Protein AF-A0A843YIN2-F1 (afdb_monomer)

Radius of gyration: 14.7 Å; Cα contacts (8 Å, |Δi|>4): 104; chains: 1; bounding box: 33×26×40 Å

Mean predicted aligned error: 3.96 Å

Foldseek 3Di:
DPVVLLVVLCVVQNDVGSVVLVVVLLVLLLVLLVVLVVCVVVVVLVVNLVSLCVNLVSCVNNVVVVLNVLSVQLNVCSVVVPNVSNVVSSVVSSVVSVVVSVVVVVVVVPPD

Structure (mmCIF, N/CA/C/O backbone):
data_AF-A0A843YIN2-F1
#
_entry.id   AF-A0A843YIN2-F1
#
loop_
_atom_site.group_PDB
_atom_site.id
_atom_site.type_symbol
_atom_site.label_atom_id
_atom_site.label_alt_id
_atom_site.label_comp_id
_atom_site.label_asym_id
_atom_site.label_entity_id
_atom_site.label_seq_id
_atom_site.pdbx_PDB_ins_code
_atom_site.Cartn_x
_atom_site.Cartn_y
_atom_site.Cartn_z
_atom_site.occupancy
_atom_site.B_iso_or_equiv
_atom_site.auth_seq_id
_atom_site.auth_comp_id
_atom_site.auth_asym_id
_atom_site.auth_atom_id
_atom_site.pdbx_PDB_model_num
ATOM 1 N N . MET A 1 1 ? -12.429 2.035 2.504 1.00 80.88 1 MET A N 1
ATOM 2 C CA . MET A 1 1 ? -12.288 1.385 3.814 1.00 80.88 1 MET A CA 1
ATOM 3 C C . MET A 1 1 ? -13.163 0.149 3.785 1.00 80.88 1 MET A C 1
ATOM 5 O O . MET A 1 1 ? -14.244 0.227 3.209 1.00 80.88 1 MET A O 1
ATOM 9 N N . ASP A 1 2 ? -12.678 -0.957 4.325 1.00 87.88 2 ASP A N 1
ATOM 10 C CA . ASP A 1 2 ? -13.436 -2.175 4.584 1.00 87.88 2 ASP A CA 1
ATOM 11 C C . ASP A 1 2 ? -14.010 -2.076 6.011 1.00 87.88 2 ASP A C 1
ATOM 13 O O . ASP A 1 2 ? -13.237 -2.085 6.974 1.00 87.88 2 ASP A O 1
ATOM 17 N N . PRO A 1 3 ? -15.333 -1.882 6.159 1.00 83.12 3 PRO A N 1
ATOM 18 C CA . PRO A 1 3 ? -15.962 -1.677 7.460 1.00 83.12 3 PRO A CA 1
ATOM 19 C C . PRO A 1 3 ? -15.917 -2.925 8.345 1.00 83.12 3 PRO A C 1
ATOM 21 O O . PRO A 1 3 ? -15.929 -2.782 9.567 1.00 83.12 3 PRO A O 1
ATOM 24 N N . ASP A 1 4 ? -15.819 -4.121 7.760 1.00 88.94 4 ASP A N 1
ATOM 25 C CA . ASP A 1 4 ? -15.765 -5.371 8.517 1.00 88.94 4 ASP A CA 1
ATOM 26 C C . ASP A 1 4 ? -14.401 -5.495 9.203 1.00 88.94 4 ASP A C 1
ATOM 28 O O . ASP A 1 4 ? -14.329 -5.728 10.406 1.00 88.94 4 ASP A O 1
ATOM 32 N N . LYS A 1 5 ? -13.314 -5.188 8.479 1.00 87.69 5 LYS A N 1
ATOM 33 C CA . LYS A 1 5 ? -11.953 -5.143 9.046 1.00 87.69 5 LYS A CA 1
ATOM 34 C C . LYS A 1 5 ? -11.812 -4.154 10.190 1.00 87.69 5 LYS A C 1
ATOM 36 O O . LYS A 1 5 ? -11.136 -4.441 11.175 1.00 87.69 5 LYS A O 1
ATOM 41 N N . LEU A 1 6 ? -12.429 -2.986 10.045 1.00 86.06 6 LEU A N 1
ATOM 42 C CA . LEU A 1 6 ? -12.415 -1.987 11.100 1.00 86.06 6 LEU A CA 1
ATOM 43 C C . LEU A 1 6 ? -13.235 -2.482 12.297 1.00 86.06 6 LEU A C 1
ATOM 45 O O . LEU A 1 6 ? -12.765 -2.425 13.424 1.00 86.06 6 LEU A O 1
ATOM 49 N N . SER A 1 7 ? -14.417 -3.045 12.056 1.00 88.44 7 SER A N 1
ATOM 50 C CA . SER A 1 7 ? -15.270 -3.586 13.117 1.00 88.44 7 SER A CA 1
ATOM 51 C C . SER A 1 7 ? -14.583 -4.708 13.901 1.00 88.44 7 SER A C 1
ATOM 53 O O . SER A 1 7 ? -14.625 -4.698 15.129 1.00 88.44 7 SER A O 1
ATOM 55 N N . ASP A 1 8 ? -13.887 -5.624 13.223 1.00 91.19 8 ASP A N 1
ATOM 56 C CA . ASP A 1 8 ? -13.073 -6.668 13.856 1.00 91.19 8 ASP A CA 1
ATOM 57 C C . ASP A 1 8 ? -11.992 -6.062 14.764 1.00 91.19 8 ASP A C 1
ATOM 59 O O . ASP A 1 8 ? -11.869 -6.451 15.925 1.00 91.19 8 ASP A O 1
ATOM 63 N N . LEU A 1 9 ? -11.272 -5.043 14.279 1.00 89.31 9 LEU A N 1
ATOM 64 C CA . LEU A 1 9 ? -10.243 -4.346 15.055 1.00 89.31 9 LEU A CA 1
ATOM 65 C C . LEU A 1 9 ? -10.814 -3.705 16.333 1.00 89.31 9 LEU A C 1
ATOM 67 O O . LEU A 1 9 ? -10.226 -3.833 17.409 1.00 89.31 9 LEU A O 1
ATOM 71 N N . TYR A 1 10 ? -11.970 -3.042 16.227 1.00 89.88 10 TYR A N 1
ATOM 72 C CA . TYR A 1 10 ? -12.665 -2.436 17.369 1.00 89.88 10 TYR A CA 1
ATOM 73 C C . TYR A 1 10 ? -13.205 -3.485 18.349 1.00 89.88 10 TYR A C 1
ATOM 75 O O . TYR A 1 10 ? -13.152 -3.269 19.561 1.00 89.88 10 TYR A O 1
ATOM 83 N N . ASN A 1 11 ? -13.677 -4.630 17.854 1.00 92.38 11 ASN A N 1
ATOM 84 C CA . ASN A 1 11 ? -14.143 -5.735 18.693 1.00 92.38 11 ASN A CA 1
ATOM 85 C C . ASN A 1 11 ? -12.996 -6.391 19.478 1.00 92.38 11 ASN A C 1
ATOM 87 O O . ASN A 1 11 ? -13.186 -6.771 20.633 1.00 92.38 11 ASN A O 1
ATOM 91 N N . GLU A 1 12 ? -11.815 -6.526 18.871 1.00 91.81 12 GLU A N 1
ATOM 92 C CA . GLU A 1 12 ? -10.657 -7.176 19.495 1.00 91.81 12 GLU A CA 1
ATOM 93 C C . GLU A 1 12 ? -9.935 -6.280 20.510 1.00 91.81 12 GLU A C 1
ATOM 95 O O . GLU A 1 12 ? -9.517 -6.757 21.567 1.00 91.81 12 GLU A O 1
ATOM 100 N N . LEU A 1 13 ? -9.771 -4.992 20.199 1.00 90.81 13 LEU A N 1
ATOM 101 C CA . LEU A 1 13 ? -8.918 -4.078 20.973 1.00 90.81 13 LEU A CA 1
ATOM 102 C C . LEU A 1 13 ? -9.702 -3.085 21.839 1.00 90.81 13 LEU A C 1
ATOM 104 O O . LEU A 1 13 ? -9.112 -2.392 22.675 1.00 90.81 13 LEU A O 1
ATOM 108 N N . GLY A 1 14 ? -11.019 -3.003 21.646 1.00 91.56 14 GLY A N 1
ATOM 109 C CA . GLY A 1 14 ? -11.837 -1.916 22.166 1.00 91.56 14 GLY A CA 1
ATOM 110 C C . GLY A 1 14 ? -11.542 -0.586 21.467 1.00 91.56 14 GLY A C 1
ATOM 111 O O . GLY A 1 14 ? -10.563 -0.435 20.740 1.00 91.56 14 GLY A O 1
ATOM 112 N N . GLU A 1 15 ? -12.390 0.408 21.723 1.00 88.50 15 GLU A N 1
ATOM 113 C CA . GLU A 1 15 ? -12.367 1.717 21.052 1.00 88.50 15 GLU A CA 1
ATOM 114 C C . GLU A 1 15 ? -10.989 2.394 21.090 1.00 88.50 15 GLU A C 1
ATOM 116 O O . GLU A 1 15 ? -10.384 2.626 20.048 1.00 88.50 15 GLU A O 1
ATOM 121 N N . ARG A 1 16 ? -10.429 2.601 22.289 1.00 90.12 16 ARG A N 1
ATOM 122 C CA . A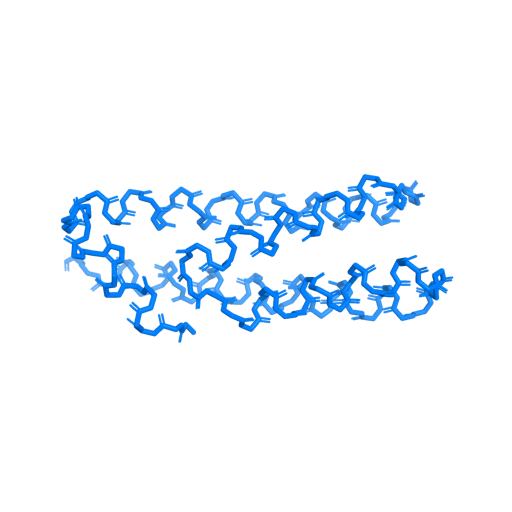RG A 1 16 ? -9.119 3.257 22.454 1.00 90.12 16 ARG A CA 1
ATOM 123 C C . ARG A 1 16 ? -7.966 2.487 21.810 1.00 90.12 16 ARG A C 1
ATOM 125 O O . ARG A 1 16 ? -7.031 3.097 21.305 1.00 90.12 16 ARG A O 1
ATOM 132 N N . GLY A 1 17 ? -8.002 1.156 21.880 1.00 91.12 17 GLY A N 1
ATOM 133 C CA . GLY A 1 17 ? -6.952 0.318 21.305 1.00 91.12 17 GLY A CA 1
ATOM 134 C C . GLY A 1 17 ? -6.994 0.330 19.778 1.00 91.12 17 GLY A C 1
ATOM 135 O O . GLY A 1 17 ? -5.952 0.414 19.132 1.00 91.12 17 GLY A O 1
ATOM 136 N N . ALA A 1 18 ? -8.195 0.301 19.202 1.00 90.69 18 ALA A N 1
ATOM 137 C CA . ALA A 1 18 ? -8.385 0.398 17.763 1.00 90.69 18 ALA A CA 1
ATOM 138 C C . ALA A 1 18 ? -8.004 1.784 17.224 1.00 90.69 18 ALA A C 1
ATOM 140 O O . ALA A 1 18 ? -7.304 1.857 16.216 1.00 90.69 18 ALA A O 1
ATOM 141 N N . GLU A 1 19 ? -8.380 2.867 17.910 1.00 89.62 19 GLU A N 1
ATOM 142 C CA . GLU A 1 19 ? -7.986 4.235 17.539 1.00 89.62 19 GLU A CA 1
ATOM 143 C C . GLU A 1 19 ? -6.463 4.419 17.504 1.00 89.62 19 GLU A C 1
ATOM 145 O O . GLU A 1 19 ? -5.936 4.946 16.523 1.00 89.62 19 GLU A O 1
ATOM 150 N N . ASP A 1 20 ? -5.742 3.939 18.524 1.00 91.44 20 ASP A N 1
ATOM 151 C CA . ASP A 1 20 ? -4.274 4.008 18.571 1.00 91.44 20 ASP A CA 1
ATOM 152 C C . ASP A 1 20 ? -3.633 3.255 17.393 1.00 91.44 20 ASP A C 1
ATOM 154 O O . ASP A 1 20 ? -2.752 3.778 16.702 1.00 91.44 20 ASP A O 1
ATOM 158 N N . VAL A 1 21 ? -4.135 2.051 17.094 1.00 92.00 21 VAL A N 1
ATOM 159 C CA . VAL A 1 21 ? -3.667 1.256 15.950 1.00 92.00 21 VAL A CA 1
ATOM 160 C C . VAL A 1 21 ? -3.940 1.964 14.626 1.00 92.00 21 VAL A C 1
ATOM 162 O O . VAL A 1 21 ? -3.057 1.991 13.766 1.00 92.00 21 VAL A O 1
ATOM 165 N N . VAL A 1 22 ? -5.129 2.543 14.449 1.00 91.62 22 VAL A N 1
ATOM 166 C CA . VAL A 1 22 ? -5.500 3.269 13.228 1.00 91.62 22 VAL A CA 1
ATOM 167 C C . VAL A 1 22 ? -4.615 4.499 13.040 1.00 91.62 22 VAL A C 1
ATOM 169 O O . VAL A 1 22 ? -4.044 4.666 11.961 1.00 91.62 22 VAL A O 1
ATOM 172 N N . CYS A 1 23 ? -4.432 5.314 14.082 1.00 91.38 23 CYS A N 1
ATOM 173 C CA . CYS A 1 23 ? -3.596 6.514 14.035 1.00 91.38 23 CYS A CA 1
ATOM 174 C C . CYS A 1 23 ? -2.151 6.169 13.650 1.00 91.38 23 CYS A C 1
ATOM 176 O O . CYS A 1 23 ? -1.621 6.664 12.650 1.00 91.38 23 CYS A O 1
ATOM 178 N N . ARG A 1 24 ? -1.550 5.207 14.359 1.00 93.12 24 ARG A N 1
ATOM 179 C CA . ARG A 1 24 ? -0.185 4.749 14.084 1.00 93.12 24 ARG A CA 1
ATOM 180 C C . ARG A 1 24 ? -0.044 4.151 12.681 1.00 93.12 24 ARG A C 1
ATOM 182 O O . ARG A 1 24 ? 0.975 4.354 12.020 1.00 93.12 24 ARG A O 1
ATOM 189 N N . ALA A 1 25 ? -1.037 3.390 12.219 1.00 94.12 25 ALA A N 1
ATOM 190 C CA . ALA A 1 25 ? -1.025 2.828 10.873 1.00 94.12 25 ALA A CA 1
ATOM 191 C C . ALA A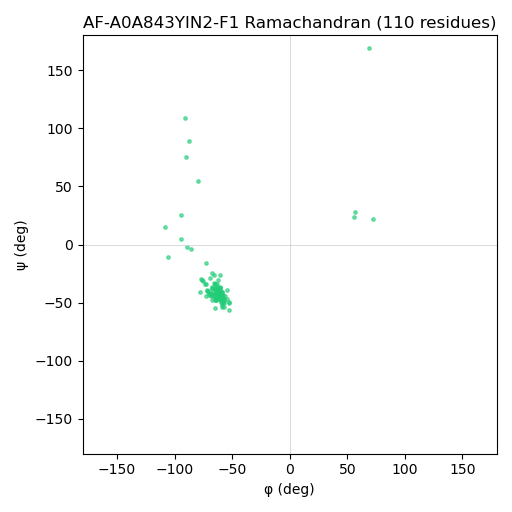 1 25 ? -1.041 3.935 9.809 1.00 94.12 25 ALA A C 1
ATOM 193 O O . ALA A 1 25 ? -0.269 3.866 8.855 1.00 94.12 25 ALA A O 1
ATOM 194 N N . ILE A 1 26 ? -1.859 4.973 9.985 1.00 93.25 26 ILE A N 1
ATOM 195 C CA . ILE A 1 26 ? -1.940 6.119 9.069 1.00 93.25 26 ILE A CA 1
ATOM 196 C C . ILE A 1 26 ? -0.611 6.879 9.002 1.00 93.25 26 ILE A C 1
ATOM 198 O O . ILE A 1 26 ? -0.124 7.156 7.901 1.00 93.25 26 ILE A O 1
ATOM 202 N N . GLU A 1 27 ? 0.007 7.164 10.148 1.00 93.50 27 GLU A N 1
ATOM 203 C CA . GLU A 1 27 ? 1.319 7.819 10.213 1.00 93.50 27 GLU A CA 1
ATOM 204 C C . GLU A 1 27 ? 2.389 7.008 9.469 1.00 93.50 27 GLU A C 1
ATOM 206 O O . GLU A 1 27 ? 3.117 7.533 8.620 1.00 93.50 27 GLU A O 1
ATOM 211 N N . GLU A 1 28 ? 2.443 5.699 9.721 1.00 95.75 28 GLU A N 1
ATOM 212 C CA . GLU A 1 28 ? 3.393 4.801 9.066 1.00 95.75 28 GLU A CA 1
ATOM 213 C C . GLU A 1 28 ? 3.138 4.707 7.547 1.00 95.75 28 GLU A C 1
ATOM 215 O O . GLU A 1 28 ? 4.087 4.691 6.755 1.00 95.75 28 GLU A O 1
ATOM 220 N N . LEU A 1 29 ? 1.872 4.690 7.108 1.00 96.06 29 LEU A N 1
ATOM 221 C CA . LEU A 1 29 ? 1.513 4.734 5.686 1.00 96.06 29 LEU A CA 1
ATOM 222 C C . LEU A 1 29 ? 2.014 6.029 5.029 1.00 96.06 29 LEU A C 1
ATOM 224 O O . LEU A 1 29 ? 2.624 5.962 3.959 1.00 96.06 29 LEU A O 1
ATOM 228 N N . ALA A 1 30 ? 1.828 7.189 5.670 1.00 94.75 30 ALA A N 1
ATOM 229 C CA . ALA A 1 30 ? 2.291 8.483 5.158 1.00 94.75 30 ALA A CA 1
ATOM 230 C C . ALA A 1 30 ? 3.816 8.508 4.950 1.00 94.75 30 ALA A C 1
ATOM 232 O O . ALA A 1 30 ? 4.316 8.870 3.874 1.00 94.75 30 ALA A O 1
ATOM 233 N N . VAL A 1 31 ? 4.566 8.046 5.957 1.00 95.81 31 VAL A N 1
ATOM 234 C CA . VAL A 1 31 ? 6.032 7.940 5.899 1.00 95.81 31 VAL A CA 1
ATOM 235 C C . VAL A 1 31 ? 6.462 7.028 4.749 1.00 95.81 31 VAL A C 1
ATOM 237 O O . VAL A 1 31 ? 7.382 7.353 3.989 1.00 95.81 31 VAL A O 1
ATOM 240 N N . ARG A 1 32 ? 5.781 5.894 4.569 1.00 96.62 32 ARG A N 1
ATOM 241 C CA . ARG A 1 32 ? 6.124 4.906 3.539 1.00 96.62 32 ARG A CA 1
ATOM 242 C C . ARG A 1 32 ? 5.792 5.342 2.124 1.00 96.62 32 ARG A C 1
ATOM 244 O O . ARG A 1 32 ? 6.551 4.993 1.219 1.00 96.62 32 ARG A O 1
ATOM 251 N N . LEU A 1 33 ? 4.720 6.101 1.913 1.00 97.19 33 LEU A N 1
ATOM 252 C CA . LEU A 1 33 ? 4.413 6.689 0.604 1.00 97.19 33 LEU A CA 1
ATOM 253 C C . LEU A 1 33 ? 5.550 7.614 0.153 1.00 97.19 33 LEU A C 1
ATOM 255 O O . LEU A 1 33 ? 6.110 7.423 -0.929 1.00 97.19 33 LEU A O 1
ATOM 259 N N . THR A 1 34 ? 5.974 8.516 1.041 1.00 96.44 34 THR A N 1
ATOM 260 C CA . THR A 1 34 ? 7.110 9.422 0.803 1.00 96.44 34 THR A CA 1
ATOM 261 C C . THR A 1 34 ? 8.404 8.639 0.560 1.00 96.44 34 THR A C 1
ATOM 263 O O . THR A 1 34 ? 9.209 8.964 -0.318 1.00 96.44 34 THR A O 1
ATOM 266 N N . HIS A 1 35 ? 8.614 7.557 1.315 1.00 97.88 35 HIS A N 1
ATOM 267 C CA . HIS A 1 35 ? 9.782 6.704 1.136 1.00 97.88 35 HIS A CA 1
ATOM 268 C C . HIS A 1 35 ? 9.796 5.997 -0.227 1.00 97.88 35 HIS A C 1
ATOM 270 O O . HIS A 1 35 ? 10.853 5.957 -0.859 1.00 97.88 35 HIS A O 1
ATOM 276 N N . CYS A 1 36 ? 8.653 5.488 -0.701 1.00 98.25 36 CYS A N 1
ATOM 277 C CA . CYS A 1 36 ? 8.545 4.847 -2.014 1.00 98.25 36 CYS A CA 1
ATOM 278 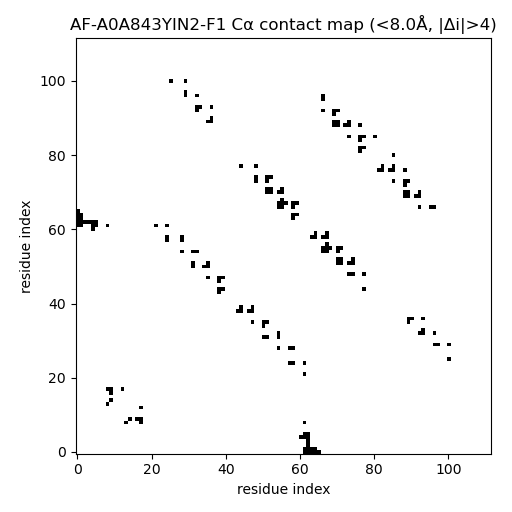C C . CYS A 1 36 ? 8.909 5.816 -3.144 1.00 98.25 36 CYS A C 1
ATOM 280 O O . CYS A 1 36 ? 9.681 5.454 -4.031 1.00 98.25 36 CYS A O 1
ATOM 282 N N . GLU A 1 37 ? 8.430 7.061 -3.087 1.00 97.56 37 GLU A N 1
ATOM 283 C CA . GLU A 1 37 ? 8.802 8.074 -4.079 1.00 97.56 37 GLU A CA 1
ATOM 284 C C . GLU A 1 37 ? 10.318 8.315 -4.096 1.00 97.56 37 GLU A C 1
ATOM 286 O O . GLU A 1 37 ? 10.948 8.343 -5.157 1.00 97.56 37 GLU A O 1
ATOM 291 N N . ARG A 1 38 ? 10.933 8.435 -2.912 1.00 98.38 38 ARG A N 1
ATOM 292 C CA . ARG A 1 38 ? 12.382 8.619 -2.801 1.00 98.38 38 ARG A CA 1
ATOM 293 C C . ARG A 1 38 ? 13.146 7.435 -3.390 1.00 98.38 38 ARG A C 1
ATOM 295 O O . ARG A 1 38 ? 14.097 7.662 -4.131 1.00 98.38 38 ARG A O 1
ATOM 302 N N . LEU A 1 39 ? 12.743 6.203 -3.088 1.00 98.56 39 LEU A N 1
ATOM 303 C CA . LEU A 1 39 ? 13.383 4.987 -3.606 1.00 98.56 39 LEU A CA 1
ATOM 304 C C . LEU A 1 39 ? 13.295 4.902 -5.133 1.00 98.56 39 LEU A C 1
ATOM 306 O O . LEU A 1 39 ? 14.298 4.616 -5.784 1.00 98.56 39 LEU A O 1
ATOM 310 N N . TRP A 1 40 ? 12.136 5.240 -5.701 1.00 98.00 40 TRP A N 1
ATOM 311 C CA . TRP A 1 40 ? 11.953 5.347 -7.148 1.00 98.00 40 TRP A CA 1
ATOM 312 C C . TRP A 1 40 ? 12.908 6.364 -7.778 1.00 98.00 40 TRP A C 1
ATOM 314 O O . TRP A 1 40 ? 13.629 6.031 -8.715 1.00 98.00 40 TRP A O 1
ATOM 324 N N . ARG A 1 41 ? 12.998 7.577 -7.215 1.00 97.50 41 ARG A N 1
ATOM 325 C CA . ARG A 1 41 ? 13.912 8.627 -7.708 1.00 97.50 41 ARG A CA 1
ATOM 326 C C . ARG A 1 41 ? 15.394 8.227 -7.650 1.00 97.50 41 ARG A C 1
ATOM 328 O O . ARG A 1 41 ? 16.181 8.748 -8.431 1.00 97.50 41 ARG A O 1
ATOM 335 N N . HIS A 1 42 ? 15.771 7.320 -6.747 1.00 98.19 42 HIS A N 1
ATOM 336 C CA . HIS A 1 42 ? 17.138 6.792 -6.621 1.00 98.19 42 HIS A CA 1
ATOM 337 C C . HIS A 1 42 ? 17.357 5.477 -7.385 1.00 98.19 42 HIS A C 1
ATOM 339 O O . HIS A 1 42 ? 18.429 4.887 -7.280 1.00 98.19 42 HIS A O 1
ATOM 345 N N . ASN A 1 43 ? 16.360 5.014 -8.144 1.00 97.44 43 ASN A N 1
ATOM 346 C CA . ASN A 1 43 ? 16.379 3.739 -8.855 1.00 97.44 43 ASN A CA 1
ATOM 347 C C . ASN A 1 43 ? 16.628 2.507 -7.947 1.00 97.44 43 ASN A C 1
ATOM 349 O O . ASN A 1 43 ? 17.160 1.489 -8.388 1.00 97.44 43 ASN A O 1
ATOM 353 N N . ASP A 1 44 ? 16.240 2.571 -6.667 1.00 98.38 44 ASP A N 1
ATOM 354 C CA . ASP A 1 44 ? 16.404 1.471 -5.705 1.00 98.38 44 ASP A CA 1
ATOM 355 C C . ASP A 1 44 ? 15.171 0.550 -5.711 1.00 98.38 44 ASP A C 1
ATOM 357 O O . ASP A 1 44 ? 14.312 0.589 -4.824 1.00 98.38 44 ASP A O 1
ATOM 361 N N . MET A 1 45 ? 15.065 -0.277 -6.756 1.00 98.19 45 MET A N 1
ATOM 362 C CA . MET A 1 45 ? 13.897 -1.143 -6.984 1.00 98.19 45 MET A CA 1
ATOM 363 C C . MET A 1 45 ? 13.726 -2.225 -5.911 1.00 98.19 45 MET A C 1
ATOM 365 O O . MET A 1 45 ? 12.601 -2.574 -5.549 1.00 98.19 45 MET A O 1
ATOM 369 N N . SER A 1 46 ? 14.831 -2.736 -5.359 1.00 98.19 46 SER A N 1
ATOM 370 C CA . SER A 1 46 ? 14.797 -3.781 -4.328 1.00 98.19 46 SER A CA 1
ATOM 371 C C . SER A 1 46 ? 14.139 -3.274 -3.048 1.00 98.19 46 SER A C 1
ATOM 373 O O . SER A 1 46 ? 13.230 -3.915 -2.506 1.00 98.19 46 SER A O 1
ATOM 375 N N . ASN A 1 47 ? 14.545 -2.093 -2.576 1.00 98.56 47 ASN A N 1
ATOM 376 C CA . ASN A 1 47 ? 13.923 -1.501 -1.399 1.00 98.56 47 ASN A CA 1
ATOM 377 C C . ASN A 1 47 ? 12.551 -0.902 -1.720 1.00 98.56 47 ASN A C 1
ATOM 379 O O . ASN A 1 47 ? 11.671 -0.971 -0.859 1.00 98.56 47 ASN A O 1
ATOM 383 N N . LEU A 1 48 ? 12.315 -0.410 -2.946 1.00 98.69 48 LEU A N 1
ATOM 384 C CA . LEU A 1 48 ? 10.982 0.030 -3.375 1.00 98.69 48 LEU A CA 1
ATOM 385 C C . LEU A 1 48 ? 9.975 -1.111 -3.231 1.00 98.69 48 LEU A C 1
ATOM 387 O O . LEU A 1 48 ? 8.954 -0.947 -2.568 1.00 98.69 48 LEU A O 1
ATOM 391 N N . ARG A 1 49 ? 10.318 -2.304 -3.727 1.00 98.56 49 ARG A N 1
ATOM 392 C CA . ARG A 1 49 ? 9.481 -3.498 -3.592 1.00 98.56 49 ARG A CA 1
ATOM 393 C C . ARG A 1 49 ? 9.171 -3.834 -2.135 1.00 98.56 49 ARG A C 1
ATOM 395 O O . ARG A 1 49 ? 8.021 -4.118 -1.798 1.00 98.56 49 ARG A O 1
ATOM 402 N N . LYS A 1 50 ? 10.183 -3.820 -1.259 1.00 98.38 50 LYS A N 1
ATOM 403 C CA . LYS A 1 50 ? 9.999 -4.083 0.181 1.00 98.38 50 LYS A CA 1
ATOM 404 C C . LYS A 1 50 ? 9.072 -3.048 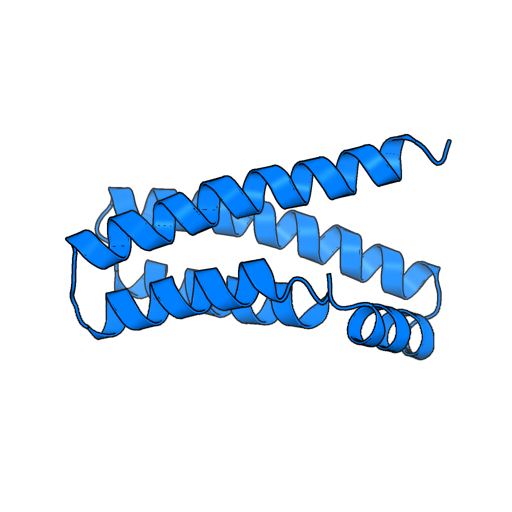0.818 1.00 98.38 50 LYS A C 1
ATOM 406 O O . LYS A 1 50 ? 8.171 -3.421 1.567 1.00 98.38 50 LYS A O 1
ATOM 411 N N . SER A 1 51 ? 9.263 -1.771 0.492 1.00 98.19 51 SER A N 1
ATOM 412 C CA . SER A 1 51 ? 8.438 -0.679 1.006 1.00 98.19 51 SER A CA 1
ATOM 413 C C . SER A 1 51 ? 6.985 -0.803 0.537 1.00 98.19 51 SER A C 1
ATOM 415 O O . SER A 1 51 ? 6.075 -0.748 1.366 1.00 98.19 51 SER A O 1
ATOM 417 N N . SER A 1 52 ? 6.755 -1.094 -0.749 1.00 98.38 52 SER A N 1
ATOM 418 C CA . SER A 1 52 ? 5.415 -1.337 -1.300 1.00 98.38 52 SER A CA 1
ATOM 419 C C . SER A 1 52 ? 4.726 -2.538 -0.650 1.00 98.38 52 SER A C 1
ATOM 421 O O . SER A 1 52 ? 3.552 -2.450 -0.312 1.00 98.38 52 SER A O 1
ATOM 423 N N . ARG A 1 53 ? 5.444 -3.636 -0.376 1.00 98.38 53 ARG A N 1
ATOM 424 C CA . ARG A 1 53 ? 4.874 -4.780 0.361 1.00 98.38 53 ARG A CA 1
ATOM 425 C C . ARG A 1 53 ? 4.465 -4.431 1.788 1.00 98.38 53 ARG A C 1
ATOM 427 O O . ARG A 1 53 ? 3.459 -4.941 2.269 1.00 98.38 53 ARG A O 1
ATOM 434 N N . SER A 1 54 ? 5.228 -3.574 2.459 1.00 97.94 54 SER A N 1
ATOM 435 C CA . SER A 1 54 ? 4.852 -3.107 3.791 1.00 97.94 54 SER A CA 1
ATOM 436 C C . SER A 1 54 ? 3.606 -2.225 3.756 1.00 97.94 54 SER A C 1
ATOM 438 O O . SER A 1 54 ? 2.778 -2.343 4.652 1.00 97.94 54 SER A O 1
ATOM 440 N N . LEU A 1 55 ? 3.448 -1.382 2.726 1.00 98.00 55 LEU A N 1
ATOM 441 C CA . LEU A 1 55 ? 2.221 -0.603 2.525 1.00 98.00 55 LEU A CA 1
ATOM 442 C C . LEU A 1 55 ? 0.994 -1.512 2.392 1.00 98.00 55 LEU A C 1
ATOM 444 O O . LEU A 1 55 ? -0.028 -1.210 2.993 1.00 98.00 55 LEU A O 1
ATOM 448 N N . ILE A 1 56 ? 1.104 -2.635 1.669 1.00 98.31 56 ILE A N 1
ATOM 449 C CA . ILE A 1 56 ? 0.018 -3.627 1.560 1.00 98.31 56 ILE A CA 1
ATOM 450 C C . ILE A 1 56 ? -0.384 -4.127 2.951 1.00 98.31 56 ILE A C 1
ATOM 452 O O . ILE A 1 56 ? -1.552 -4.043 3.310 1.00 98.31 56 ILE A O 1
ATOM 456 N N . ALA A 1 57 ? 0.584 -4.604 3.739 1.00 97.06 57 ALA A N 1
ATOM 457 C CA . ALA A 1 57 ? 0.310 -5.199 5.046 1.00 97.06 57 ALA A CA 1
ATOM 458 C C . ALA A 1 57 ? -0.354 -4.212 6.021 1.00 97.06 57 ALA A C 1
ATOM 460 O O . ALA A 1 57 ? -1.319 -4.570 6.691 1.00 97.06 57 ALA A O 1
ATOM 461 N N . ILE A 1 58 ? 0.137 -2.971 6.076 1.00 96.44 58 ILE A N 1
ATOM 462 C CA . ILE A 1 58 ? -0.410 -1.946 6.975 1.00 96.44 58 ILE A CA 1
ATOM 463 C C . ILE A 1 58 ? -1.797 -1.501 6.502 1.00 96.44 58 ILE A C 1
ATOM 465 O O . ILE A 1 58 ? -2.714 -1.386 7.308 1.00 96.44 58 ILE A O 1
ATOM 469 N N . ALA A 1 59 ? -1.979 -1.291 5.194 1.00 95.50 59 ALA A N 1
ATOM 470 C CA . ALA A 1 59 ? -3.273 -0.910 4.641 1.00 95.50 59 ALA A CA 1
ATOM 471 C C . ALA A 1 59 ? -4.331 -2.004 4.865 1.00 95.50 59 ALA A C 1
ATOM 473 O O . ALA A 1 59 ? -5.455 -1.685 5.241 1.00 95.50 59 ALA A O 1
ATOM 474 N N . ASP A 1 60 ? -3.976 -3.280 4.690 1.00 94.94 60 ASP A N 1
ATOM 475 C CA . ASP A 1 60 ? -4.881 -4.409 4.941 1.00 94.94 60 ASP A CA 1
ATOM 476 C C . ASP A 1 60 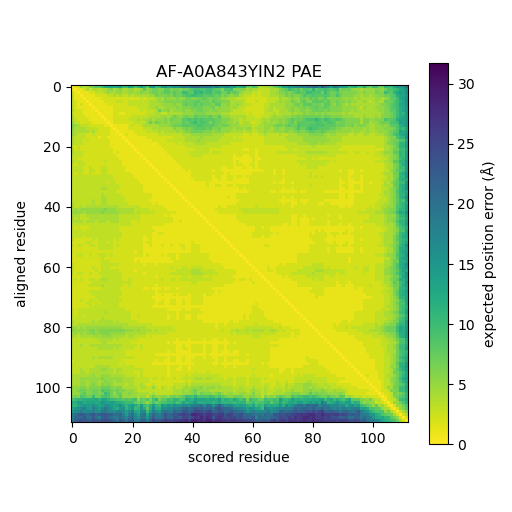? -5.271 -4.519 6.428 1.00 94.94 60 ASP A C 1
ATOM 478 O O . ASP A 1 60 ? -6.413 -4.868 6.728 1.00 94.94 60 ASP A O 1
ATOM 482 N N . GLN A 1 61 ? -4.366 -4.175 7.356 1.00 92.44 61 GLN A N 1
ATOM 483 C CA . GLN A 1 61 ? -4.630 -4.212 8.801 1.00 92.44 61 GLN A CA 1
ATOM 484 C C . GLN A 1 61 ? -5.783 -3.287 9.217 1.00 92.44 61 GLN A C 1
ATOM 486 O O . GLN A 1 61 ? -6.559 -3.647 10.095 1.00 92.44 61 GLN A O 1
ATOM 491 N N . ILE A 1 62 ? -5.906 -2.118 8.584 1.00 92.31 62 ILE A N 1
ATOM 492 C CA . ILE A 1 62 ? -6.936 -1.113 8.906 1.00 92.31 62 ILE A CA 1
ATOM 493 C C . ILE A 1 62 ? -8.023 -1.000 7.824 1.00 92.31 62 ILE A C 1
ATOM 495 O O . ILE A 1 62 ? -8.769 -0.024 7.770 1.00 92.31 62 ILE A O 1
ATOM 499 N N . GLY A 1 63 ? -8.108 -1.980 6.918 1.00 92.31 63 GLY A N 1
ATOM 500 C CA . GLY A 1 63 ? -9.153 -2.031 5.893 1.00 92.31 63 GLY A CA 1
ATOM 501 C C . GLY A 1 63 ? -9.007 -0.996 4.767 1.00 92.31 63 GLY A C 1
ATOM 502 O O . GLY A 1 63 ? -9.976 -0.677 4.075 1.00 92.31 63 GLY A O 1
ATOM 503 N N . MET A 1 64 ? -7.820 -0.446 4.511 1.00 93.25 64 MET A N 1
ATOM 504 C CA . MET A 1 64 ? -7.558 0.441 3.367 1.00 93.25 64 MET A CA 1
ATOM 505 C C . MET A 1 64 ? -7.348 -0.346 2.057 1.00 93.25 64 MET A C 1
ATOM 507 O O . MET A 1 64 ? -6.366 -0.158 1.337 1.00 93.25 64 MET A O 1
ATOM 511 N N . THR A 1 65 ? -8.314 -1.194 1.693 1.00 93.88 65 THR A N 1
ATOM 512 C CA . THR A 1 65 ? -8.230 -2.174 0.591 1.00 93.88 65 THR A CA 1
ATOM 513 C C . THR A 1 65 ? -7.841 -1.564 -0.757 1.00 93.88 65 THR A C 1
ATOM 515 O O . THR A 1 65 ? -7.056 -2.138 -1.507 1.00 93.88 65 THR A O 1
ATOM 518 N N . ALA A 1 66 ? -8.349 -0.370 -1.081 1.00 93.38 66 ALA A N 1
ATOM 519 C CA . ALA A 1 66 ? -7.993 0.312 -2.326 1.00 93.38 66 ALA A CA 1
ATOM 520 C C . ALA A 1 66 ? -6.499 0.683 -2.374 1.00 93.38 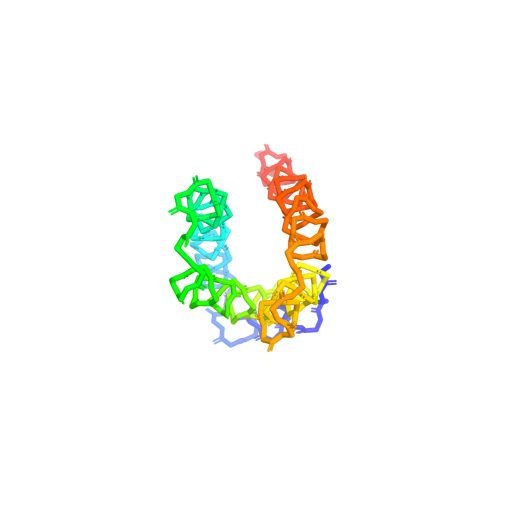66 ALA A C 1
ATOM 522 O O . ALA A 1 66 ? -5.848 0.485 -3.399 1.00 93.38 66 ALA A O 1
ATOM 523 N N . MET A 1 67 ? -5.945 1.174 -1.263 1.00 95.38 67 MET A N 1
ATOM 524 C CA . MET A 1 67 ? -4.519 1.484 -1.153 1.00 95.38 67 MET A CA 1
ATOM 525 C C . MET A 1 67 ? -3.680 0.203 -1.218 1.00 95.38 67 MET A C 1
ATOM 527 O O . MET A 1 67 ? -2.708 0.156 -1.973 1.00 95.38 67 MET A O 1
ATOM 531 N N . ALA A 1 68 ? -4.093 -0.849 -0.503 1.00 97.56 68 ALA A N 1
ATOM 532 C CA . ALA A 1 68 ? -3.425 -2.148 -0.528 1.00 97.56 68 ALA A CA 1
ATOM 533 C C . ALA A 1 68 ? -3.368 -2.740 -1.947 1.00 97.56 68 ALA A C 1
ATOM 535 O O . ALA A 1 68 ? -2.318 -3.204 -2.391 1.00 97.56 68 ALA A O 1
ATOM 536 N N . ASN A 1 69 ? -4.466 -2.658 -2.702 1.00 98.00 69 ASN A N 1
ATOM 537 C CA . ASN A 1 69 ? -4.519 -3.133 -4.085 1.00 98.00 69 ASN A CA 1
ATOM 538 C C . ASN A 1 69 ? -3.584 -2.345 -5.006 1.00 98.00 69 ASN A C 1
ATOM 540 O O . ASN A 1 69 ? -2.827 -2.946 -5.762 1.00 98.00 69 ASN A O 1
ATOM 544 N N . ILE A 1 70 ? -3.561 -1.013 -4.905 1.00 98.25 70 ILE A N 1
ATOM 545 C CA . ILE A 1 70 ? -2.651 -0.205 -5.724 1.00 98.25 70 ILE A CA 1
ATOM 546 C C . ILE A 1 70 ? -1.184 -0.497 -5.359 1.00 98.25 70 ILE A C 1
ATOM 548 O O . ILE A 1 70 ? -0.345 -0.585 -6.252 1.00 98.25 70 ILE A O 1
ATOM 552 N N . ALA A 1 71 ? -0.862 -0.687 -4.075 1.00 98.44 71 ALA A N 1
ATOM 553 C CA . ALA A 1 71 ? 0.484 -1.068 -3.643 1.00 98.44 71 ALA A CA 1
ATOM 554 C C . ALA A 1 71 ? 0.886 -2.465 -4.149 1.00 98.44 71 ALA A C 1
ATOM 556 O O . ALA A 1 71 ? 2.044 -2.678 -4.511 1.00 98.44 71 ALA A O 1
ATOM 557 N N . ARG A 1 72 ? -0.071 -3.396 -4.250 1.00 98.62 72 ARG A N 1
ATOM 558 C CA . ARG A 1 72 ? 0.129 -4.702 -4.890 1.00 98.62 72 ARG A CA 1
ATOM 559 C C . ARG A 1 72 ? 0.433 -4.555 -6.381 1.00 98.62 72 ARG A C 1
ATOM 561 O O . ARG A 1 72 ? 1.387 -5.173 -6.850 1.00 98.62 72 ARG A O 1
ATOM 568 N N . ASP A 1 73 ? -0.266 -3.673 -7.089 1.00 98.69 73 ASP A N 1
ATOM 569 C CA . ASP A 1 73 ? 0.033 -3.383 -8.498 1.00 98.69 73 ASP A CA 1
ATOM 570 C C . ASP A 1 73 ? 1.46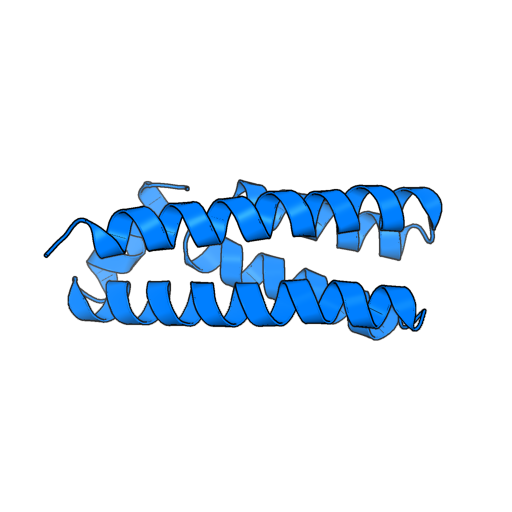1 -2.837 -8.679 1.00 98.69 73 ASP A C 1
ATOM 572 O O . ASP A 1 73 ? 2.151 -3.235 -9.614 1.00 98.69 73 ASP A O 1
ATOM 576 N N . VAL A 1 74 ? 1.954 -2.003 -7.749 1.00 98.69 74 VAL A N 1
ATOM 577 C CA . VAL A 1 74 ? 3.365 -1.561 -7.735 1.00 98.69 74 VAL A CA 1
ATOM 578 C C . VAL A 1 74 ? 4.311 -2.750 -7.599 1.00 98.69 74 VAL A C 1
ATOM 580 O O . VAL A 1 74 ? 5.263 -2.862 -8.366 1.00 98.69 74 VAL A O 1
ATOM 583 N N . THR A 1 75 ? 4.052 -3.669 -6.664 1.00 98.62 75 THR A N 1
ATOM 584 C CA . THR A 1 75 ? 4.912 -4.854 -6.497 1.00 98.62 75 THR A CA 1
ATOM 585 C C . THR A 1 75 ? 4.920 -5.756 -7.729 1.00 98.62 75 THR A C 1
ATOM 587 O O . THR A 1 75 ? 5.984 -6.244 -8.097 1.00 98.62 75 THR A O 1
ATOM 590 N N . LEU A 1 76 ? 3.772 -5.922 -8.395 1.00 98.62 76 LEU A N 1
ATOM 591 C CA . LEU A 1 76 ? 3.656 -6.711 -9.622 1.00 98.62 76 LEU A CA 1
ATOM 592 C C . LEU A 1 76 ? 4.407 -6.061 -10.789 1.00 98.62 76 LEU A C 1
ATOM 594 O O . LEU A 1 76 ? 5.109 -6.755 -11.516 1.00 98.62 76 LEU A O 1
ATOM 598 N N . ALA A 1 77 ? 4.309 -4.738 -10.942 1.00 98.62 77 ALA A N 1
ATOM 599 C CA . ALA A 1 77 ? 5.047 -4.011 -11.973 1.00 98.62 77 ALA A CA 1
ATOM 600 C C . ALA A 1 77 ? 6.569 -4.081 -11.753 1.00 98.62 77 ALA A C 1
ATOM 602 O O . ALA A 1 77 ? 7.318 -4.223 -12.716 1.00 98.62 77 ALA A O 1
ATOM 603 N N . ILE A 1 78 ? 7.025 -4.031 -10.491 1.00 98.56 78 ILE A N 1
ATOM 604 C CA . ILE A 1 78 ? 8.445 -4.213 -10.147 1.00 98.56 78 ILE A CA 1
ATOM 605 C C . ILE A 1 78 ? 8.907 -5.629 -10.491 1.00 98.56 78 ILE A C 1
ATOM 607 O O . ILE A 1 78 ? 9.966 -5.784 -11.091 1.00 98.56 78 ILE A O 1
ATOM 611 N N . ASP A 1 79 ? 8.112 -6.645 -10.147 1.00 98.31 79 ASP A N 1
ATOM 612 C CA . ASP A 1 79 ? 8.425 -8.050 -10.442 1.00 98.31 79 ASP A CA 1
ATOM 613 C C . ASP A 1 79 ? 8.438 -8.352 -11.950 1.00 98.31 79 ASP A C 1
ATOM 615 O O . ASP A 1 79 ? 9.129 -9.269 -12.385 1.00 98.31 79 ASP A O 1
ATOM 619 N N . ALA A 1 80 ? 7.699 -7.573 -12.743 1.00 98.19 80 ALA A N 1
ATOM 620 C CA . ALA A 1 80 ? 7.697 -7.640 -14.202 1.00 98.19 80 ALA A CA 1
ATOM 621 C C . ALA A 1 80 ? 8.808 -6.801 -14.866 1.00 98.19 80 ALA A C 1
ATOM 623 O O . ALA A 1 80 ? 8.923 -6.822 -16.089 1.00 98.19 80 ALA A O 1
ATOM 624 N N . GLU A 1 81 ? 9.592 -6.046 -14.088 1.00 97.38 81 GLU A N 1
ATOM 625 C CA . GLU A 1 81 ? 10.632 -5.121 -14.570 1.00 97.38 81 GLU A CA 1
ATOM 626 C C . GLU A 1 81 ? 10.123 -4.056 -15.575 1.00 97.38 81 GLU A C 1
ATOM 628 O O . GLU A 1 81 ? 10.893 -3.472 -16.341 1.00 97.38 81 GLU A O 1
ATOM 633 N N . ASP A 1 82 ? 8.823 -3.739 -15.546 1.00 97.75 82 ASP A N 1
ATOM 634 C CA . ASP A 1 82 ? 8.173 -2.786 -16.455 1.00 97.75 82 ASP A CA 1
ATOM 635 C C . ASP A 1 82 ? 8.269 -1.355 -15.901 1.00 97.75 82 ASP A C 1
ATOM 637 O O . ASP A 1 82 ? 7.407 -0.880 -15.161 1.00 97.75 82 ASP A O 1
ATOM 641 N N . GLN A 1 83 ? 9.353 -0.655 -16.245 1.00 96.38 83 GLN A N 1
ATOM 642 C CA . GLN A 1 83 ? 9.638 0.699 -15.749 1.00 96.38 83 GLN A CA 1
ATOM 643 C C . GLN A 1 83 ? 8.498 1.713 -15.993 1.00 96.38 83 GLN A C 1
ATOM 645 O O . GLN A 1 83 ? 8.119 2.411 -15.044 1.00 96.38 83 GLN A O 1
ATOM 650 N N . PRO A 1 84 ? 7.903 1.807 -17.203 1.00 98.19 84 PRO A N 1
ATOM 651 C CA . PRO A 1 84 ? 6.710 2.624 -17.420 1.00 98.19 84 PRO A CA 1
ATOM 652 C C . PRO A 1 84 ? 5.537 2.257 -16.504 1.00 98.19 84 PRO A C 1
ATOM 654 O O . PRO A 1 84 ? 4.907 3.157 -15.935 1.00 98.19 84 PRO A O 1
ATOM 657 N N . ALA A 1 85 ? 5.250 0.962 -16.332 1.00 98.25 85 ALA A N 1
ATOM 658 C CA . ALA A 1 85 ? 4.177 0.525 -15.448 1.00 98.25 85 ALA A CA 1
ATOM 659 C C . ALA A 1 85 ? 4.469 0.907 -13.996 1.00 98.25 85 ALA A C 1
ATOM 661 O O . ALA A 1 85 ? 3.599 1.515 -13.370 1.00 98.25 85 ALA A O 1
ATOM 662 N N . ILE A 1 86 ? 5.682 0.641 -13.485 1.00 98.56 86 ILE A N 1
ATOM 663 C CA . ILE A 1 86 ? 6.093 0.977 -12.109 1.00 98.56 86 ILE A CA 1
ATOM 664 C C . ILE A 1 86 ? 5.838 2.458 -11.834 1.00 98.56 86 ILE A C 1
ATOM 666 O O . ILE A 1 86 ? 5.172 2.785 -10.851 1.00 98.56 86 ILE A O 1
ATOM 670 N N . ALA A 1 87 ? 6.300 3.347 -12.720 1.00 98.25 87 ALA A N 1
ATOM 671 C CA . ALA A 1 87 ? 6.084 4.784 -12.583 1.00 98.25 87 ALA A CA 1
ATOM 672 C C . ALA A 1 87 ? 4.586 5.120 -12.500 1.00 98.25 87 ALA A C 1
ATOM 674 O O . ALA A 1 87 ? 4.141 5.803 -11.573 1.00 98.25 87 ALA A O 1
ATOM 675 N N . ALA A 1 88 ? 3.790 4.603 -13.441 1.00 98.56 88 ALA A N 1
ATOM 676 C CA . ALA A 1 88 ? 2.361 4.886 -13.515 1.00 98.56 88 ALA A CA 1
ATOM 677 C C . ALA A 1 88 ? 1.611 4.445 -12.248 1.00 98.56 88 ALA A C 1
ATOM 679 O O . ALA A 1 88 ? 0.836 5.222 -11.675 1.00 98.56 88 ALA A O 1
ATOM 680 N N . VAL A 1 89 ? 1.845 3.215 -11.778 1.00 98.50 89 VAL A N 1
ATOM 681 C CA . VAL A 1 89 ? 1.142 2.693 -10.600 1.00 98.50 89 VAL A CA 1
ATOM 682 C C . VAL A 1 89 ? 1.667 3.282 -9.291 1.00 98.50 89 VAL A C 1
ATOM 684 O O . VAL A 1 89 ? 0.867 3.501 -8.381 1.00 98.50 89 VAL A O 1
ATOM 687 N N . LEU A 1 90 ? 2.956 3.629 -9.201 1.00 98.50 90 LEU A N 1
ATOM 688 C CA . LEU A 1 90 ? 3.530 4.282 -8.023 1.00 98.50 90 LEU A CA 1
ATOM 689 C C . LEU A 1 90 ? 2.979 5.699 -7.836 1.00 98.50 90 LEU A C 1
ATOM 691 O O . LEU A 1 90 ? 2.533 6.044 -6.744 1.00 98.50 90 LEU A O 1
ATOM 695 N N . PHE A 1 91 ? 2.937 6.521 -8.886 1.00 98.12 91 PHE A N 1
ATOM 696 C CA . PHE A 1 91 ? 2.365 7.867 -8.761 1.00 98.12 91 PHE A CA 1
ATOM 697 C C . PHE A 1 91 ? 0.848 7.834 -8.546 1.00 98.12 91 PHE A C 1
ATOM 699 O O . PHE A 1 91 ? 0.296 8.702 -7.864 1.00 98.12 91 PHE A O 1
ATOM 706 N N . ARG A 1 92 ? 0.157 6.800 -9.049 1.00 97.88 92 ARG A N 1
ATOM 707 C CA . ARG A 1 92 ? -1.234 6.532 -8.659 1.00 97.88 92 ARG A CA 1
ATOM 708 C C . ARG A 1 92 ? -1.341 6.225 -7.162 1.00 97.88 92 ARG A C 1
ATOM 710 O O . ARG A 1 92 ? -2.245 6.767 -6.529 1.00 97.88 92 ARG A O 1
ATOM 717 N N . LEU A 1 93 ? -0.449 5.396 -6.613 1.00 98.19 93 LEU A N 1
ATOM 718 C CA . LEU A 1 93 ? -0.413 5.052 -5.188 1.00 98.19 93 LEU A CA 1
ATOM 719 C C . LEU A 1 93 ? -0.235 6.292 -4.317 1.00 98.19 93 LEU A C 1
ATOM 721 O O . LEU A 1 93 ? -1.031 6.497 -3.409 1.00 98.19 93 LEU A O 1
ATOM 725 N N . ILE A 1 94 ? 0.760 7.126 -4.628 1.00 96.62 94 ILE A N 1
ATOM 726 C CA . ILE A 1 94 ? 1.069 8.352 -3.878 1.00 96.62 94 ILE A CA 1
ATOM 727 C C . ILE A 1 94 ? -0.146 9.281 -3.869 1.00 96.62 94 ILE A C 1
ATOM 729 O O . ILE A 1 94 ? -0.676 9.592 -2.808 1.00 96.62 94 ILE A O 1
ATOM 733 N N . ARG A 1 95 ? -0.688 9.609 -5.049 1.00 95.62 95 ARG A N 1
ATOM 734 C CA . ARG A 1 95 ? -1.838 10.516 -5.175 1.00 95.62 95 ARG A CA 1
ATOM 735 C C . ARG A 1 95 ? -3.094 10.013 -4.458 1.00 95.62 95 ARG A C 1
ATOM 737 O O . ARG A 1 95 ? -3.838 10.806 -3.887 1.00 95.62 95 ARG A O 1
ATOM 744 N N . VAL A 1 96 ? -3.407 8.720 -4.564 1.00 94.62 96 VAL A N 1
ATOM 745 C CA . VAL A 1 96 ? -4.579 8.144 -3.880 1.00 94.62 96 VAL A CA 1
ATOM 746 C C . VAL A 1 96 ? -4.328 8.064 -2.380 1.00 94.62 96 VAL A C 1
ATOM 748 O O . VAL A 1 96 ? -5.240 8.335 -1.599 1.00 94.62 96 VAL A O 1
ATOM 751 N N . GLY A 1 97 ? -3.106 7.717 -1.986 1.00 93.19 97 GLY A N 1
ATOM 752 C CA . GLY A 1 97 ? -2.722 7.575 -0.597 1.00 93.19 97 GLY A CA 1
ATOM 753 C C . GLY A 1 97 ? -2.785 8.892 0.154 1.00 93.19 97 GLY A C 1
ATOM 754 O O . GLY A 1 97 ? -3.541 8.982 1.111 1.00 93.19 97 GLY A O 1
ATOM 755 N N . GLU A 1 98 ? -2.111 9.931 -0.336 1.00 90.88 98 GLU A N 1
ATOM 756 C CA . GLU A 1 98 ? -2.138 11.273 0.261 1.00 90.88 98 GLU A CA 1
ATOM 757 C C . GLU A 1 98 ? -3.571 11.776 0.456 1.00 90.88 98 GLU A C 1
ATOM 759 O O . GLU A 1 98 ? -3.956 12.135 1.563 1.00 90.88 98 GLU A O 1
ATOM 764 N N . ARG A 1 99 ? -4.409 11.683 -0.586 1.00 90.62 99 ARG A N 1
ATOM 765 C CA . ARG A 1 99 ? -5.823 12.081 -0.500 1.00 90.62 99 ARG A CA 1
ATOM 766 C C . ARG A 1 99 ? -6.612 11.283 0.535 1.00 90.62 99 ARG A C 1
ATOM 768 O O . ARG A 1 99 ? -7.502 11.839 1.167 1.00 90.62 99 ARG A O 1
ATOM 775 N N . SER A 1 100 ? -6.332 9.987 0.664 1.00 89.00 100 SER A N 1
ATOM 776 C CA . SER A 1 100 ? -7.026 9.123 1.624 1.00 89.00 100 SER A CA 1
ATOM 777 C C . SER A 1 100 ? -6.628 9.463 3.056 1.00 89.00 100 SER A C 1
ATOM 779 O O . SER A 1 100 ? -7.493 9.526 3.919 1.00 89.00 100 SER A O 1
ATOM 781 N N . LEU A 1 101 ? -5.339 9.712 3.296 1.00 87.81 101 LEU A N 1
ATOM 782 C CA . LEU A 1 101 ? -4.828 10.053 4.622 1.00 87.81 101 LEU A CA 1
ATOM 783 C C . LEU A 1 101 ? -5.324 11.440 5.055 1.00 87.81 101 LEU A C 1
ATOM 785 O O . LEU A 1 101 ? -5.799 11.572 6.176 1.00 87.81 101 LEU A O 1
ATOM 789 N N . THR A 1 102 ? -5.331 12.434 4.154 1.00 86.12 102 THR A N 1
ATOM 790 C CA . THR A 1 102 ? -5.945 13.748 4.421 1.00 86.12 102 THR A CA 1
ATOM 791 C C . THR A 1 102 ? -7.429 13.618 4.758 1.00 86.12 102 THR A C 1
ATOM 793 O O . THR A 1 102 ? -7.871 14.171 5.754 1.00 86.12 102 THR A O 1
ATOM 796 N N . ALA A 1 103 ? -8.192 12.835 3.987 1.00 83.81 103 ALA A N 1
ATOM 797 C CA . ALA A 1 103 ? -9.624 12.669 4.232 1.00 83.81 103 ALA A CA 1
ATOM 798 C C . ALA A 1 103 ? -9.940 12.020 5.592 1.00 83.81 103 ALA A C 1
ATOM 800 O O . ALA A 1 103 ? -10.953 12.358 6.196 1.00 83.81 103 ALA A O 1
ATOM 801 N N . ILE A 1 104 ? -9.096 11.098 6.074 1.00 80.00 104 ILE A N 1
ATOM 802 C CA . ILE A 1 104 ? -9.259 10.506 7.411 1.00 80.00 104 ILE A CA 1
ATOM 803 C C . ILE A 1 104 ? -8.910 11.531 8.498 1.00 80.00 104 ILE A C 1
ATOM 805 O O . ILE A 1 104 ? -9.616 11.625 9.499 1.00 80.00 104 ILE A O 1
ATOM 809 N N . TRP A 1 105 ? -7.861 12.331 8.292 1.00 70.19 105 TRP A N 1
ATOM 810 C CA . TRP A 1 105 ? -7.478 13.387 9.231 1.00 70.19 105 TRP A CA 1
ATOM 811 C C . TRP A 1 105 ? -8.563 14.466 9.361 1.00 70.19 105 TRP A C 1
ATOM 813 O O . TRP A 1 105 ? -8.939 14.816 10.476 1.00 70.19 105 TRP A O 1
ATOM 823 N N . ASP A 1 106 ? -9.142 14.913 8.241 1.00 71.00 106 ASP A N 1
ATOM 824 C CA . ASP A 1 106 ? -10.237 15.895 8.221 1.00 71.00 106 ASP A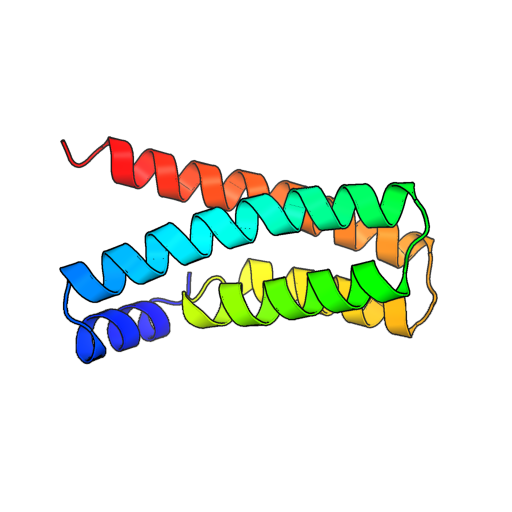 CA 1
ATOM 825 C C . ASP A 1 106 ? -11.496 15.379 8.945 1.00 71.00 106 ASP A C 1
ATOM 827 O O . ASP A 1 106 ? -12.253 16.156 9.520 1.00 71.00 106 ASP A O 1
ATOM 831 N N . GLN A 1 107 ? -11.736 14.063 8.932 1.00 61.41 107 GLN A N 1
ATOM 832 C CA . GLN A 1 107 ? -12.842 13.444 9.670 1.00 61.41 107 GLN A CA 1
ATOM 833 C C . GLN A 1 107 ? -12.588 13.396 11.184 1.00 61.41 107 GLN A C 1
ATOM 835 O O . GLN A 1 107 ? -13.538 13.549 11.948 1.00 61.41 107 GLN A O 1
ATOM 840 N N . HIS A 1 108 ? -11.334 13.218 11.612 1.00 53.75 108 HIS A N 1
ATOM 841 C CA . HIS A 1 108 ? -10.947 13.228 13.027 1.00 53.75 108 HIS A CA 1
ATOM 842 C C . HIS A 1 108 ? -10.861 14.646 13.626 1.00 53.75 108 HIS A C 1
ATOM 844 O O . HIS A 1 108 ? -11.133 14.814 14.811 1.00 53.75 108 HIS A O 1
ATOM 850 N N . ASP A 1 109 ? -10.540 15.678 12.838 1.00 52.75 109 ASP A N 1
ATOM 851 C CA . ASP A 1 109 ? -10.496 17.077 13.319 1.00 52.75 109 ASP A CA 1
ATOM 852 C C . ASP A 1 109 ? -11.907 17.665 13.564 1.00 52.75 109 ASP A C 1
ATOM 854 O O . ASP A 1 109 ? -12.080 18.665 14.255 1.00 52.75 109 ASP A O 1
ATOM 858 N N . LEU A 1 110 ? -12.952 17.016 13.033 1.00 42.38 110 LEU A N 1
ATOM 859 C CA . LEU A 1 110 ? -14.355 17.417 13.196 1.00 42.38 110 LEU A CA 1
ATOM 860 C C . LEU A 1 110 ? -15.048 16.807 14.429 1.00 42.38 110 LEU A C 1
ATOM 862 O O . LEU A 1 110 ? -16.212 17.122 14.672 1.00 42.38 110 LEU A O 1
ATOM 866 N N . SER A 1 111 ? -14.373 15.954 15.210 1.00 42.50 111 SER A N 1
ATOM 867 C CA . SER A 1 111 ? -14.939 15.328 16.419 1.00 42.50 111 SER A CA 1
ATOM 868 C C . SER A 1 111 ? -14.632 16.075 17.731 1.00 42.50 111 SER A C 1
ATOM 870 O O . SER A 1 111 ? -14.610 15.447 18.790 1.00 42.50 111 SER A O 1
ATOM 872 N N . VAL A 1 112 ? -14.388 17.393 17.672 1.00 40.03 112 VAL A N 1
ATOM 873 C CA . VAL A 1 112 ? -14.158 18.265 18.849 1.00 40.03 112 VAL A CA 1
ATOM 874 C C . VAL A 1 112 ? -15.467 18.753 19.467 1.00 40.03 112 VAL A C 1
ATOM 876 O O . VAL A 1 112 ? -16.339 19.235 18.710 1.00 40.03 112 VAL A O 1
#

Organism: NCBI:txid2662264

InterPro domains:
  IPR036641 HPT domain superfamily [G3DSA:1.20.120.160] (1-105)
  IPR036641 HPT domain superfamily [SSF47226] (2-104)

pLDDT: mean 91.75, std 11.64, range [40.03, 98.69]

Secondary structure (DSSP, 8-state):
--HHHHHHHHHHHHHHHHHHHHHHHHHHHHHHHHHHHHHHHTT-HHHHHHHHHHHHHHHHHTT-HHHHHHHHHHHHHHHTT-HHHHHHHHHHHHHHHHHHHHHHHHHHTT--

Nearest PDB structures (foldseek):
  1wn0-assembly4_D  TM=8.345E-01  e=6.645E-02  Zea mays
  4pac-assembly1_A  TM=8.367E-01  e=7.813E-02  Arabidopsis thaliana
  7c1i-assembly2_E  TM=7.984E-01  e=7.402E-02  Pseudomonas aeruginosa
  1yvi-assembly1_A  TM=8.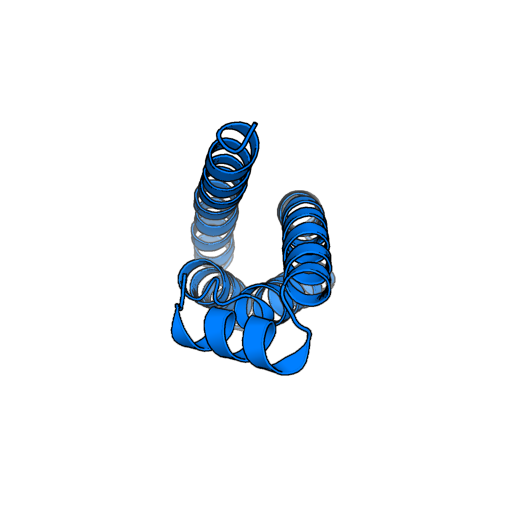113E-01  e=1.203E-01  Oryza sativa
  1sr2-assembly1_A  TM=8.164E-01  e=4.638E-01  Escherichia coli

Solvent-accessible surface area (backbone atoms only — not comparable to full-atom values): 5762 Å² total; per-residue (Å²): 113,39,68,65,44,40,50,52,42,33,69,75,51,35,67,72,48,29,50,53,52,48,54,53,42,51,54,53,46,54,56,45,46,57,47,37,54,51,25,57,78,69,68,37,61,71,59,27,41,54,48,30,53,49,46,24,55,51,24,52,65,59,11,32,50,70,58,17,51,37,25,46,50,27,38,50,23,55,76,66,68,36,64,72,53,28,54,56,36,43,55,49,36,42,59,53,44,55,54,50,54,51,56,52,49,60,58,60,70,68,75,119

Sequence (112 aa):
MDPDKLSDLYNELGERGAEDVVCRAIEELAVRLTHCERLWRHNDMSNLRKSSRSLIAIADQIGMTAMANIARDVTLAIDAEDQPAIAAVLFRLIRVGERSLTAIWDQHDLSV